Protein AF-A0A377TWQ4-F1 (afdb_monomer_lite)

Foldseek 3Di:
DDDPDDDDDDDFDDQAPVVSVVVVVVVVVVQVVVCVVVVHDDDDDDDDDDHHDDDDVVVVVVVVVVDVVVDDDDDDPVRVVVVVVVVVVDDPVRVVVVVVVCVVPDDPVVVVVVVVVVDDD

Organism: Klebsiella pneumoniae (NCBI:txid573)

Structure (mmCIF, N/CA/C/O backbone):
data_AF-A0A377TWQ4-F1
#
_entry.id   AF-A0A377TWQ4-F1
#
loop_
_atom_site.group_PDB
_atom_site.id
_atom_site.type_symbol
_atom_site.label_atom_id
_atom_site.label_alt_id
_atom_site.label_comp_id
_atom_site.label_asym_id
_atom_site.label_entity_id
_atom_site.label_seq_id
_atom_site.pdbx_PDB_ins_code
_atom_site.Cartn_x
_atom_site.Cartn_y
_atom_site.Cartn_z
_atom_site.occupancy
_atom_site.B_iso_or_equiv
_atom_site.auth_seq_id
_atom_site.auth_comp_id
_atom_site.auth_asym_id
_atom_site.auth_atom_id
_atom_site.pdbx_PDB_model_num
ATOM 1 N N . MET A 1 1 ? -10.831 23.655 24.523 1.00 47.31 1 MET A N 1
ATOM 2 C CA . MET A 1 1 ? -11.928 22.700 24.255 1.00 47.31 1 MET A CA 1
ATOM 3 C C . MET A 1 1 ? -11.315 21.336 24.006 1.00 47.31 1 MET A C 1
ATOM 5 O O . MET A 1 1 ? -10.279 21.292 23.358 1.00 47.31 1 MET A O 1
ATOM 9 N N . VAL A 1 2 ? -11.918 20.272 24.537 1.00 80.44 2 VAL A N 1
ATOM 10 C CA . VAL A 1 2 ? -11.563 18.879 24.221 1.00 80.44 2 VAL A CA 1
ATOM 11 C C . VAL A 1 2 ? -12.536 18.368 23.155 1.00 80.44 2 VAL A C 1
ATOM 13 O O . VAL A 1 2 ? -13.727 18.670 23.221 1.00 80.44 2 VAL A O 1
ATOM 16 N N . GLN A 1 3 ? -12.031 17.687 22.129 1.00 85.38 3 GLN A N 1
ATOM 17 C CA . GLN A 1 3 ? -12.829 17.206 21.003 1.00 85.38 3 GLN A CA 1
ATOM 18 C C . GLN A 1 3 ? -13.675 16.002 21.426 1.00 85.38 3 GLN A C 1
ATOM 20 O O . GLN A 1 3 ? -13.143 15.022 21.936 1.00 85.38 3 GLN A O 1
ATOM 25 N N . ALA A 1 4 ? -14.985 16.068 21.181 1.00 89.25 4 ALA A N 1
ATOM 26 C CA . ALA A 1 4 ? -15.912 14.981 21.502 1.00 89.25 4 ALA A CA 1
ATOM 27 C C . ALA A 1 4 ? -15.976 13.883 20.420 1.00 89.25 4 ALA A C 1
ATOM 29 O O . ALA A 1 4 ? -16.429 12.780 20.704 1.00 89.25 4 ALA A O 1
ATOM 30 N N . GLN A 1 5 ? -15.540 14.172 19.186 1.00 91.69 5 GLN A N 1
ATOM 31 C CA . GLN A 1 5 ? -15.606 13.248 18.051 1.00 91.69 5 GLN A CA 1
ATOM 32 C C . GLN A 1 5 ? -14.390 13.413 17.132 1.00 91.69 5 GLN A C 1
ATOM 34 O O . GLN A 1 5 ? -13.878 14.520 16.954 1.00 91.69 5 GLN A O 1
ATOM 39 N N . ALA A 1 6 ? -13.962 12.306 16.524 1.00 92.19 6 ALA A N 1
ATOM 40 C CA . ALA A 1 6 ? -12.967 12.262 15.462 1.00 92.19 6 ALA A CA 1
ATOM 41 C C . ALA A 1 6 ? -13.363 11.202 14.423 1.00 92.19 6 ALA A C 1
ATOM 43 O O . ALA A 1 6 ? -13.994 10.202 14.762 1.00 92.19 6 ALA A O 1
ATOM 44 N N . GLU A 1 7 ? -12.976 11.416 13.168 1.00 93.69 7 GLU A N 1
ATOM 45 C CA . GLU A 1 7 ? -13.193 10.483 12.062 1.00 93.69 7 GLU A CA 1
ATOM 46 C C . GLU A 1 7 ? -11.905 10.369 11.242 1.00 93.69 7 GLU A C 1
ATOM 48 O O . GLU A 1 7 ? -11.198 11.359 11.039 1.00 93.69 7 GLU A O 1
ATOM 53 N N . VAL A 1 8 ? -11.574 9.152 10.803 1.00 92.88 8 VAL A N 1
ATOM 54 C CA . VAL A 1 8 ? -10.351 8.858 10.048 1.00 92.88 8 VAL A CA 1
ATOM 55 C C . VAL A 1 8 ? -10.666 7.849 8.949 1.00 92.88 8 VAL A C 1
ATOM 57 O O . VAL A 1 8 ? -11.357 6.860 9.186 1.00 92.88 8 VAL A O 1
ATOM 60 N N . LEU A 1 9 ? -10.111 8.072 7.755 1.00 93.81 9 LEU A N 1
ATOM 61 C CA . LEU A 1 9 ? -10.165 7.131 6.639 1.00 93.81 9 LEU A CA 1
ATOM 62 C C . LEU A 1 9 ? -8.825 6.401 6.499 1.00 93.81 9 LEU A C 1
ATOM 64 O O . LEU A 1 9 ? -7.789 7.032 6.287 1.00 93.81 9 LEU A O 1
ATOM 68 N N . TYR A 1 10 ? -8.853 5.068 6.552 1.00 91.94 10 TYR A N 1
ATOM 69 C CA . TYR A 1 10 ? -7.675 4.225 6.348 1.00 91.94 10 TYR A CA 1
ATOM 70 C C . TYR A 1 10 ? -7.689 3.558 4.970 1.00 91.94 10 TYR A C 1
ATOM 72 O O . TYR A 1 10 ? -8.684 2.960 4.564 1.00 91.94 10 TYR A O 1
ATOM 80 N N . LEU A 1 11 ? -6.553 3.619 4.267 1.00 92.25 11 LEU A N 1
ATOM 81 C CA . LEU A 1 11 ? -6.305 2.861 3.041 1.00 92.25 11 LEU A CA 1
ATOM 82 C C . LEU A 1 11 ? -5.311 1.736 3.333 1.00 92.25 11 LEU A C 1
ATOM 84 O O . LEU A 1 11 ? -4.132 1.990 3.576 1.00 92.25 11 LEU A O 1
ATOM 88 N N . ILE A 1 12 ? -5.781 0.495 3.261 1.00 90.81 12 ILE A N 1
ATOM 89 C CA . ILE A 1 12 ? -4.948 -0.696 3.440 1.00 90.81 12 ILE A CA 1
ATOM 90 C C . ILE A 1 12 ? -4.490 -1.171 2.058 1.00 90.81 12 ILE A C 1
ATOM 92 O O . ILE A 1 12 ? -5.304 -1.328 1.149 1.00 90.81 12 ILE A O 1
ATOM 96 N N . ARG A 1 13 ? -3.180 -1.378 1.885 1.00 88.75 13 ARG A N 1
ATOM 97 C CA . ARG A 1 13 ? -2.590 -1.915 0.651 1.00 88.75 13 ARG A CA 1
ATOM 98 C C . ARG A 1 13 ? -1.769 -3.151 0.984 1.00 88.75 13 ARG A C 1
ATOM 100 O O . ARG A 1 13 ? -0.832 -3.061 1.770 1.00 88.75 13 ARG A O 1
ATOM 107 N N . ALA A 1 14 ? -2.097 -4.264 0.343 1.00 86.56 14 ALA A N 1
ATOM 108 C CA . ALA A 1 14 ? -1.318 -5.492 0.389 1.00 86.56 14 ALA A CA 1
ATOM 109 C C . ALA A 1 14 ? -1.242 -6.114 -1.021 1.00 86.56 14 ALA A C 1
ATOM 111 O O . ALA A 1 14 ? -2.072 -5.768 -1.869 1.00 86.56 14 ALA A O 1
ATOM 112 N N . PRO A 1 15 ? -0.247 -6.975 -1.305 1.00 81.38 15 PRO A N 1
ATOM 113 C CA . PRO A 1 15 ? -0.136 -7.660 -2.594 1.00 81.38 15 PRO A CA 1
ATOM 114 C C . PRO A 1 15 ? -1.328 -8.580 -2.880 1.00 81.38 15 PRO A C 1
ATOM 116 O O . PRO A 1 15 ? -1.799 -8.637 -4.016 1.00 81.38 15 PRO A O 1
ATOM 119 N N . GLU A 1 16 ? -1.825 -9.264 -1.847 1.00 83.62 16 GLU A N 1
ATOM 120 C CA . GLU A 1 16 ? -2.975 -10.160 -1.917 1.00 83.62 16 GLU A CA 1
ATOM 121 C C . GLU A 1 16 ? -4.128 -9.658 -1.040 1.00 83.62 16 GLU A C 1
ATOM 123 O O . GLU A 1 16 ? -3.928 -9.032 0.002 1.00 83.62 16 GLU A O 1
ATOM 128 N N . MET A 1 17 ? -5.363 -9.955 -1.452 1.00 85.69 17 MET A N 1
ATOM 129 C CA . MET A 1 17 ? -6.559 -9.531 -0.716 1.00 85.69 17 MET A CA 1
ATOM 130 C C . MET A 1 17 ? -6.673 -10.168 0.671 1.00 85.69 17 MET A C 1
ATOM 132 O O . MET A 1 17 ? -7.080 -9.489 1.611 1.00 85.69 17 MET A O 1
ATOM 136 N N . ALA A 1 18 ? -6.254 -11.428 0.821 1.00 88.25 18 ALA A N 1
ATOM 137 C CA . ALA A 1 18 ? -6.277 -12.122 2.108 1.00 88.25 18 ALA A CA 1
ATOM 138 C C . ALA A 1 18 ? -5.406 -11.412 3.161 1.00 88.25 18 ALA A C 1
ATOM 140 O O . ALA A 1 18 ? -5.791 -11.308 4.325 1.00 88.25 18 ALA A O 1
ATOM 141 N N . ASP A 1 19 ? -4.262 -10.863 2.749 1.00 89.44 19 ASP A N 1
ATOM 142 C CA . ASP A 1 19 ? -3.384 -10.098 3.636 1.00 89.44 19 ASP A CA 1
ATOM 143 C C . ASP A 1 19 ? -4.041 -8.782 4.071 1.00 89.44 19 ASP A C 1
ATOM 145 O O . ASP A 1 19 ? -3.975 -8.399 5.242 1.00 89.44 19 ASP A O 1
ATOM 149 N N . ALA A 1 20 ? -4.714 -8.091 3.145 1.00 90.50 20 ALA A N 1
ATOM 150 C CA . ALA A 1 20 ? -5.431 -6.856 3.452 1.00 90.50 20 ALA A CA 1
ATOM 151 C C . ALA A 1 20 ? -6.570 -7.094 4.460 1.00 90.50 20 ALA A C 1
ATOM 153 O O . ALA A 1 20 ? -6.743 -6.295 5.383 1.00 90.50 20 ALA A O 1
ATOM 154 N N . GLU A 1 21 ? -7.301 -8.204 4.332 1.00 90.38 21 GLU A N 1
ATOM 155 C CA . GLU A 1 21 ? -8.352 -8.607 5.275 1.00 90.38 21 GLU A CA 1
ATOM 156 C C . GLU A 1 21 ? -7.794 -8.908 6.673 1.00 90.38 21 GLU A C 1
ATOM 158 O O . GLU A 1 21 ? -8.351 -8.454 7.676 1.00 90.38 21 GLU A O 1
ATOM 163 N N . GLN A 1 22 ? -6.654 -9.601 6.765 1.00 94.38 22 GLN A N 1
ATOM 164 C CA . GLN A 1 22 ? -5.991 -9.856 8.050 1.00 94.38 22 GLN A CA 1
ATOM 165 C C . GLN A 1 22 ? -5.540 -8.559 8.733 1.00 94.38 22 GLN A C 1
ATOM 167 O O . GLN A 1 22 ? -5.704 -8.398 9.947 1.00 94.38 22 GLN A O 1
ATOM 172 N N . ILE A 1 23 ? -4.991 -7.614 7.961 1.00 94.06 23 ILE A N 1
ATOM 173 C CA . ILE A 1 23 ? -4.596 -6.296 8.471 1.00 94.06 23 ILE A CA 1
ATOM 174 C C . ILE A 1 23 ? -5.827 -5.520 8.946 1.00 94.06 23 ILE A C 1
ATOM 176 O O . ILE A 1 23 ? -5.793 -4.948 10.036 1.00 94.06 23 ILE A O 1
ATOM 180 N N . PHE A 1 24 ? -6.920 -5.535 8.179 1.00 93.69 24 PHE A N 1
ATOM 181 C CA . PHE A 1 24 ? -8.176 -4.892 8.560 1.00 93.69 24 PHE A CA 1
ATOM 182 C C . PHE A 1 24 ? -8.710 -5.435 9.892 1.00 93.69 24 PHE A C 1
ATOM 184 O O . PHE A 1 24 ? -8.937 -4.658 10.818 1.00 93.69 24 PHE A O 1
ATOM 191 N N . ALA A 1 25 ? -8.795 -6.761 10.040 1.00 94.31 25 ALA A N 1
ATOM 192 C CA . ALA A 1 25 ? -9.248 -7.398 11.277 1.00 94.31 25 ALA A CA 1
ATOM 193 C C . ALA A 1 25 ? -8.360 -7.039 12.482 1.00 94.31 25 ALA A C 1
ATOM 195 O O . ALA A 1 25 ? -8.829 -6.915 13.616 1.00 94.31 25 ALA A O 1
ATOM 196 N N . ARG A 1 26 ? -7.053 -6.857 12.262 1.00 96.44 26 ARG A N 1
ATOM 197 C CA . ARG A 1 26 ? -6.131 -6.414 13.313 1.00 96.44 26 ARG A CA 1
ATOM 198 C C . ARG A 1 26 ? -6.350 -4.947 13.687 1.00 96.44 26 ARG A C 1
ATOM 200 O O . ARG A 1 26 ? -6.320 -4.634 14.875 1.00 96.44 26 ARG A O 1
ATOM 207 N N . ILE A 1 27 ? -6.569 -4.066 12.712 1.00 94.69 27 ILE A N 1
ATOM 208 C CA . ILE A 1 27 ? -6.871 -2.645 12.953 1.00 94.69 27 ILE A CA 1
ATOM 209 C C . ILE A 1 27 ? -8.182 -2.505 13.729 1.00 94.69 27 ILE A C 1
ATOM 211 O O . ILE A 1 27 ? -8.235 -1.750 14.697 1.00 94.69 27 ILE A O 1
ATOM 215 N N . GLU A 1 28 ? -9.203 -3.280 13.371 1.00 94.62 28 GLU A N 1
ATOM 216 C CA . GLU A 1 28 ? -10.486 -3.291 14.074 1.00 94.62 28 GLU A CA 1
ATOM 217 C C . GLU A 1 28 ? -10.322 -3.682 15.552 1.00 94.62 28 GLU A C 1
ATOM 219 O O . GLU A 1 28 ? -10.798 -2.972 16.438 1.00 94.62 28 GLU A O 1
ATOM 224 N N . LYS A 1 29 ? -9.561 -4.746 15.845 1.00 96.38 29 LYS A N 1
ATOM 225 C CA . LYS A 1 29 ? -9.254 -5.152 17.230 1.00 96.38 29 LYS A CA 1
ATOM 226 C C . LYS A 1 29 ? -8.533 -4.059 18.021 1.00 96.38 29 LYS A C 1
ATOM 228 O O . LYS A 1 29 ? -8.815 -3.869 19.201 1.00 96.38 29 LYS A O 1
ATOM 233 N N . ILE A 1 30 ? -7.605 -3.339 17.387 1.00 95.81 30 ILE A N 1
ATOM 234 C CA . ILE A 1 30 ? -6.890 -2.222 18.023 1.00 95.81 30 ILE A CA 1
ATOM 235 C C . ILE A 1 30 ? -7.861 -1.080 18.335 1.00 95.81 30 ILE A C 1
ATOM 237 O O . ILE A 1 30 ? -7.834 -0.548 19.443 1.00 95.81 30 ILE A O 1
ATOM 241 N N . ALA A 1 31 ? -8.736 -0.730 17.390 1.00 95.12 31 ALA A N 1
ATOM 242 C CA . ALA A 1 31 ? -9.733 0.318 17.573 1.00 95.12 31 ALA A CA 1
ATOM 243 C C . ALA A 1 31 ? -10.703 -0.013 18.721 1.00 95.12 31 ALA A C 1
ATOM 245 O O . ALA A 1 31 ? -10.958 0.834 19.575 1.00 95.12 31 ALA A O 1
ATOM 246 N N . GLN A 1 32 ? -11.169 -1.263 18.796 1.00 95.94 32 GLN A N 1
ATOM 247 C CA . GLN A 1 32 ? -12.004 -1.751 19.897 1.00 95.94 32 GLN A CA 1
ATOM 248 C C . GLN A 1 32 ? -11.271 -1.696 21.247 1.00 95.94 32 GLN A C 1
ATOM 250 O O . GLN A 1 32 ? -11.841 -1.251 22.240 1.00 95.94 32 GLN A O 1
ATOM 255 N N . GLY A 1 33 ? -9.996 -2.097 21.291 1.00 97.19 33 GLY A N 1
ATOM 256 C CA . GLY A 1 33 ? -9.183 -2.015 22.507 1.00 97.19 33 GLY A CA 1
ATOM 257 C C . GLY A 1 33 ? -8.955 -0.577 22.982 1.00 97.19 33 GLY A C 1
ATOM 258 O O . GLY A 1 33 ? -9.045 -0.298 24.176 1.00 97.19 33 GLY A O 1
ATOM 259 N N . ALA A 1 34 ? -8.713 0.353 22.055 1.00 95.62 34 ALA A N 1
ATOM 260 C CA . ALA A 1 34 ? -8.567 1.773 22.369 1.00 95.62 34 ALA A CA 1
ATOM 261 C C . ALA A 1 34 ? -9.878 2.382 22.890 1.00 95.62 34 ALA A C 1
ATOM 263 O O . ALA A 1 34 ? -9.856 3.133 23.868 1.00 95.62 34 ALA A O 1
ATOM 264 N N . ALA A 1 35 ? -11.009 2.019 22.280 1.00 95.75 35 ALA A N 1
ATOM 265 C CA . ALA A 1 35 ? -12.335 2.428 22.729 1.00 95.75 35 ALA A CA 1
ATOM 266 C C . ALA A 1 35 ? -12.614 1.950 24.162 1.00 95.75 35 ALA A C 1
ATOM 268 O O . ALA A 1 35 ? -12.990 2.747 25.019 1.00 95.75 35 ALA A O 1
ATOM 269 N N . LEU A 1 36 ? -12.305 0.683 24.456 1.00 97.06 36 LEU A N 1
ATOM 270 C CA . LEU A 1 36 ? -12.441 0.108 25.794 1.00 97.06 36 LEU A CA 1
ATOM 271 C C . LEU A 1 36 ? -11.570 0.823 26.841 1.00 97.06 36 LEU A C 1
ATOM 273 O O . LEU A 1 36 ? -12.049 1.121 27.929 1.00 97.06 36 LEU A O 1
ATOM 277 N N . MET A 1 37 ? -10.308 1.120 26.518 1.00 97.50 37 MET A N 1
ATOM 278 C CA . MET A 1 37 ? -9.370 1.793 27.431 1.00 97.50 37 MET A CA 1
ATOM 279 C C . MET A 1 37 ? -9.788 3.230 27.771 1.00 97.50 37 MET A C 1
ATOM 281 O O . MET A 1 37 ? -9.443 3.737 28.834 1.00 97.50 37 MET A O 1
ATOM 285 N N . THR A 1 38 ? -10.478 3.901 26.849 1.00 95.50 38 THR A N 1
ATOM 286 C CA . THR A 1 38 ? -10.820 5.328 26.960 1.00 95.50 38 THR A CA 1
ATOM 287 C C . THR A 1 38 ? -12.290 5.574 27.271 1.00 95.50 38 THR A C 1
ATOM 289 O O . THR A 1 38 ? -12.716 6.724 27.271 1.00 95.50 38 THR A O 1
ATOM 292 N N . GLU A 1 39 ? -13.059 4.507 27.510 1.00 95.25 39 GLU A N 1
ATOM 293 C CA . GLU A 1 39 ? -14.516 4.558 27.684 1.00 95.25 39 GLU A CA 1
ATOM 294 C C . GLU A 1 39 ? -15.227 5.292 26.525 1.00 95.25 39 GLU A C 1
ATOM 296 O O . GLU A 1 39 ? -16.274 5.916 26.699 1.00 95.25 39 GLU A O 1
ATOM 301 N N . THR A 1 40 ? -14.659 5.218 25.314 1.00 94.75 40 THR A N 1
ATOM 302 C CA . THR A 1 40 ? -15.233 5.812 24.099 1.00 94.75 40 THR A CA 1
ATOM 303 C C . THR A 1 40 ? -15.931 4.763 23.238 1.00 94.75 40 THR A C 1
ATOM 305 O O . THR A 1 40 ? -15.854 3.558 23.477 1.00 94.75 40 THR A O 1
ATOM 308 N N . GLN A 1 41 ? -16.656 5.228 22.223 1.00 93.94 41 GLN A N 1
ATOM 309 C CA . GLN A 1 41 ? -17.329 4.378 21.247 1.00 93.94 41 GLN A CA 1
ATOM 310 C C . GLN A 1 41 ? -16.633 4.522 19.898 1.00 93.94 41 GLN A C 1
ATOM 312 O O . GLN A 1 41 ? -16.307 5.630 19.476 1.00 93.94 41 GLN A O 1
ATOM 317 N N . VAL A 1 42 ? -16.437 3.401 19.208 1.00 94.94 42 VAL A N 1
ATOM 318 C CA . VAL A 1 42 ? -15.886 3.377 17.853 1.00 94.94 42 VAL A CA 1
ATOM 319 C C . VAL A 1 42 ? -16.857 2.672 16.918 1.00 94.94 42 VAL A C 1
ATOM 321 O O . VAL A 1 42 ? -17.473 1.672 17.281 1.00 94.94 42 VAL A O 1
ATOM 324 N N . SER A 1 43 ? -16.994 3.198 15.704 1.00 93.38 43 SER A N 1
ATOM 325 C CA . SER A 1 43 ? -17.722 2.545 14.620 1.00 93.38 43 SER A CA 1
ATOM 326 C C . SER A 1 43 ? -16.834 2.508 13.383 1.00 93.38 43 SER A C 1
ATOM 328 O O . SER A 1 43 ? -16.134 3.475 13.083 1.00 93.38 43 SER A O 1
ATOM 330 N N . CYS A 1 44 ? -16.829 1.375 12.686 1.00 91.81 44 CYS A N 1
ATOM 331 C CA . CYS A 1 44 ? -16.072 1.196 11.455 1.00 91.81 44 CYS A CA 1
ATOM 332 C C . CYS A 1 44 ? -17.046 0.981 10.300 1.00 91.81 44 CYS A C 1
ATOM 334 O O . CYS A 1 44 ? -17.934 0.133 10.375 1.00 91.81 44 CYS A O 1
ATOM 336 N N . ARG A 1 45 ? -16.860 1.737 9.217 1.00 91.38 45 ARG A N 1
ATOM 337 C CA . ARG A 1 45 ? -17.623 1.586 7.979 1.00 91.38 45 ARG A CA 1
ATOM 338 C C . ARG A 1 45 ? -16.688 1.168 6.856 1.00 91.38 45 ARG A C 1
ATOM 340 O O . ARG A 1 45 ? -15.656 1.794 6.626 1.00 91.38 45 ARG A O 1
ATOM 347 N N . PHE A 1 46 ? -17.071 0.115 6.145 1.00 88.38 46 PHE A N 1
ATOM 348 C CA . PHE A 1 46 ? -16.365 -0.312 4.949 1.00 88.38 46 PHE A CA 1
ATOM 349 C C . PHE A 1 46 ? -16.822 0.522 3.747 1.00 88.38 46 PHE A C 1
ATOM 351 O O . PHE A 1 46 ? -17.992 0.473 3.375 1.00 88.38 46 PHE A O 1
ATOM 358 N N . GLU A 1 47 ? -15.910 1.294 3.153 1.00 90.00 47 GLU A N 1
ATOM 359 C CA . GLU A 1 47 ? -16.228 2.145 1.997 1.00 90.00 47 GLU A CA 1
ATOM 360 C C . GLU A 1 47 ? -15.981 1.444 0.657 1.00 90.00 47 GLU A C 1
ATOM 362 O O . GLU A 1 47 ? -16.835 1.471 -0.226 1.00 90.00 47 GLU A O 1
ATOM 367 N N . LYS A 1 48 ? -14.803 0.832 0.466 1.00 84.50 48 LYS A N 1
ATOM 368 C CA . LYS A 1 48 ? -14.429 0.214 -0.816 1.00 84.50 48 LYS A CA 1
ATOM 369 C C . LYS A 1 48 ? -13.327 -0.837 -0.687 1.00 84.50 48 LYS A C 1
ATOM 371 O O . LYS A 1 48 ? -12.431 -0.699 0.142 1.00 84.50 48 LYS A O 1
ATOM 376 N N . ALA A 1 49 ? -13.344 -1.808 -1.602 1.00 83.44 49 ALA A N 1
ATOM 377 C CA . ALA A 1 49 ? -12.240 -2.725 -1.895 1.00 83.44 49 ALA A CA 1
ATOM 378 C C . ALA A 1 49 ? -11.907 -2.707 -3.389 1.00 83.44 49 ALA A C 1
ATOM 380 O O . ALA A 1 49 ? -12.781 -2.490 -4.228 1.00 83.44 49 ALA A O 1
ATOM 381 N N . CYS A 1 50 ? -10.648 -2.997 -3.711 1.00 78.69 50 CYS A N 1
ATOM 382 C CA . CYS A 1 50 ? -10.214 -3.313 -5.067 1.00 78.69 50 CYS A CA 1
ATOM 383 C C . CYS A 1 50 ? -9.991 -4.824 -5.165 1.00 78.69 50 CYS A C 1
ATOM 385 O O . CYS A 1 50 ? -9.415 -5.406 -4.255 1.00 78.69 50 CYS A O 1
ATOM 387 N N . SER A 1 51 ? -10.413 -5.462 -6.256 1.00 79.44 51 SER A N 1
ATOM 388 C CA . SER A 1 51 ? -10.088 -6.870 -6.505 1.00 79.44 51 SER A CA 1
ATOM 389 C C . SER A 1 51 ? -8.591 -7.062 -6.755 1.00 79.44 51 SER A C 1
ATOM 391 O O . SER A 1 51 ? -7.900 -6.136 -7.193 1.00 79.44 51 SER A O 1
ATOM 393 N N . SER A 1 52 ? -8.107 -8.289 -6.556 1.00 76.94 52 SER A N 1
ATOM 394 C CA . SER A 1 52 ? -6.735 -8.668 -6.896 1.00 76.94 52 SER A CA 1
ATOM 395 C C . SER A 1 52 ? -6.401 -8.351 -8.356 1.00 76.94 52 SER A C 1
ATOM 397 O O . SER A 1 52 ? -7.239 -8.472 -9.254 1.00 76.94 52 SER A O 1
ATOM 399 N N . TYR A 1 53 ? -5.149 -7.968 -8.597 1.00 78.50 53 TYR A N 1
ATOM 400 C CA . TYR A 1 53 ? -4.642 -7.707 -9.940 1.00 78.50 53 TYR A CA 1
ATOM 401 C C . TYR A 1 53 ? -4.560 -9.006 -10.754 1.00 78.50 53 TYR A C 1
ATOM 403 O O . TYR A 1 53 ? -3.859 -9.940 -10.361 1.00 78.50 53 TYR A O 1
ATOM 411 N N . LEU A 1 54 ? -5.240 -9.053 -11.906 1.00 82.00 54 LEU A N 1
ATOM 412 C CA . LEU A 1 54 ? -5.167 -10.170 -12.849 1.00 82.00 54 LEU A CA 1
ATOM 413 C C . LEU A 1 54 ? -4.482 -9.723 -14.156 1.00 82.00 54 LEU A C 1
ATOM 415 O O . LEU A 1 54 ? -5.126 -9.100 -15.003 1.00 82.00 54 LEU A O 1
ATOM 419 N N . PRO A 1 55 ? -3.183 -10.017 -14.345 1.00 80.94 55 PRO A N 1
ATOM 420 C CA . PRO A 1 55 ? -2.429 -9.543 -15.503 1.00 80.94 55 PRO A CA 1
ATOM 421 C C . PRO A 1 55 ? -2.795 -10.268 -16.803 1.00 80.94 55 PRO A C 1
ATOM 423 O O . PRO A 1 55 ? -2.787 -11.501 -16.862 1.00 80.94 55 PRO A O 1
ATOM 426 N N . ASN A 1 56 ? -2.980 -9.514 -17.892 1.00 89.19 56 ASN A N 1
ATOM 427 C CA . ASN A 1 56 ? -3.044 -10.075 -19.243 1.00 89.19 56 ASN A CA 1
ATOM 428 C C . ASN A 1 56 ? -1.636 -10.165 -19.846 1.00 89.19 56 ASN A C 1
ATOM 430 O O . ASN A 1 56 ? -1.118 -9.207 -20.421 1.00 89.19 56 ASN A O 1
ATOM 434 N N . ARG A 1 57 ? -1.028 -11.350 -19.751 1.00 85.44 57 ARG A N 1
ATOM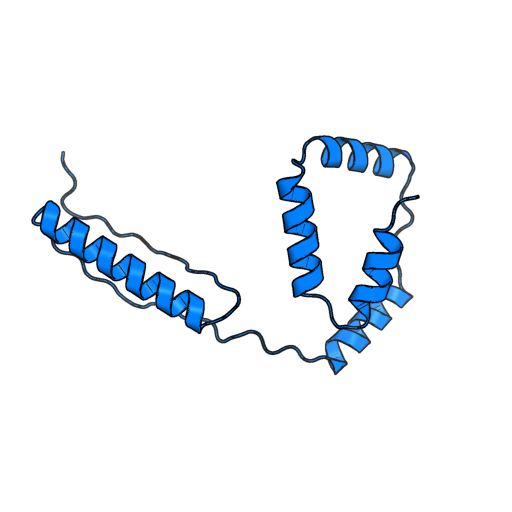 435 C CA . ARG A 1 57 ? 0.356 -11.579 -20.195 1.00 85.44 57 ARG A CA 1
ATOM 436 C C . ARG A 1 57 ? 0.569 -11.378 -21.698 1.00 85.44 57 ARG A C 1
ATOM 438 O O . ARG A 1 57 ? 1.674 -11.025 -22.101 1.00 85.44 57 ARG A O 1
ATOM 445 N N . THR A 1 58 ? -0.460 -11.584 -22.518 1.00 90.69 58 THR A N 1
ATOM 446 C CA . THR A 1 58 ? -0.379 -11.387 -23.972 1.00 90.69 58 THR A CA 1
ATOM 447 C C . THR A 1 58 ? -0.282 -9.905 -24.311 1.00 90.69 58 THR A C 1
ATOM 449 O O . THR A 1 58 ? 0.613 -9.502 -25.051 1.00 90.69 58 THR A O 1
ATOM 452 N N . LEU A 1 59 ? -1.158 -9.086 -23.721 1.00 89.62 59 LEU A N 1
ATOM 453 C CA . LEU A 1 59 ? -1.121 -7.636 -23.908 1.00 89.62 59 LEU A CA 1
ATOM 454 C C . LEU A 1 59 ? 0.150 -7.030 -23.306 1.00 89.62 59 LEU A C 1
ATOM 456 O O . LEU A 1 59 ? 0.799 -6.225 -23.967 1.00 89.62 59 LEU A O 1
ATOM 460 N N . GLU A 1 60 ? 0.565 -7.473 -22.114 1.00 88.44 60 GLU A N 1
ATOM 461 C CA . GLU A 1 60 ? 1.827 -7.039 -21.499 1.00 88.44 60 GLU A CA 1
ATOM 462 C C . GLU A 1 60 ? 3.029 -7.295 -22.420 1.00 88.44 60 GLU A C 1
ATOM 464 O O . GLU A 1 60 ? 3.888 -6.429 -22.578 1.00 88.44 60 GLU A O 1
ATOM 469 N N . ALA A 1 61 ? 3.092 -8.467 -23.063 1.00 88.88 61 ALA A N 1
ATOM 470 C CA . ALA A 1 61 ? 4.178 -8.803 -23.978 1.00 88.88 61 ALA A CA 1
ATOM 471 C C . ALA A 1 61 ? 4.164 -7.941 -25.250 1.00 88.88 61 ALA A C 1
ATOM 473 O O . ALA A 1 61 ? 5.225 -7.484 -25.676 1.00 88.88 61 ALA A O 1
ATOM 474 N N . ALA A 1 62 ? 2.987 -7.695 -25.832 1.00 91.50 62 ALA A N 1
ATOM 475 C CA . ALA A 1 62 ? 2.843 -6.833 -27.005 1.00 91.50 62 ALA A CA 1
ATOM 476 C C . ALA A 1 62 ? 3.237 -5.379 -26.693 1.00 91.50 62 ALA A C 1
ATOM 478 O O . ALA A 1 62 ? 3.993 -4.760 -27.440 1.00 91.50 62 ALA A O 1
ATOM 479 N N . MET A 1 63 ? 2.797 -4.854 -25.545 1.00 88.94 63 MET A N 1
ATOM 480 C CA . MET A 1 63 ? 3.188 -3.523 -25.075 1.00 88.94 63 MET A CA 1
ATOM 481 C C . MET A 1 63 ? 4.695 -3.435 -24.829 1.00 88.94 63 MET A C 1
ATOM 483 O O . MET A 1 63 ? 5.330 -2.473 -25.251 1.00 88.94 63 MET A O 1
ATOM 487 N N . TYR A 1 64 ? 5.286 -4.453 -24.199 1.00 88.06 64 TYR A N 1
ATOM 488 C CA . TYR A 1 64 ? 6.727 -4.498 -23.965 1.00 88.06 64 TYR A CA 1
ATOM 489 C C . TYR A 1 64 ? 7.520 -4.466 -25.279 1.00 88.06 64 TYR A C 1
ATOM 491 O O . TYR A 1 64 ? 8.488 -3.719 -25.392 1.00 88.06 64 TYR A O 1
ATOM 499 N N . GLN A 1 65 ? 7.085 -5.212 -26.299 1.00 89.88 65 GLN A N 1
ATOM 500 C CA . GLN A 1 65 ? 7.709 -5.182 -27.626 1.00 89.88 65 GLN A CA 1
ATOM 501 C C . GLN A 1 65 ? 7.635 -3.798 -28.275 1.00 89.88 65 GLN A C 1
ATOM 503 O O . GLN A 1 65 ? 8.632 -3.344 -28.832 1.00 89.88 65 GLN A O 1
ATOM 508 N N . ALA A 1 66 ? 6.491 -3.115 -28.173 1.00 89.00 66 ALA A N 1
ATOM 509 C CA . ALA A 1 66 ? 6.337 -1.760 -28.694 1.00 89.00 66 ALA A CA 1
ATOM 510 C C . ALA A 1 66 ? 7.274 -0.768 -27.986 1.00 89.00 66 ALA A C 1
ATOM 512 O O . ALA A 1 66 ? 7.958 0.009 -28.644 1.00 89.00 66 ALA A O 1
ATOM 513 N N . VAL A 1 67 ? 7.374 -0.837 -26.655 1.00 87.69 67 VAL A N 1
ATOM 514 C CA . VAL A 1 67 ? 8.302 0.008 -25.885 1.00 87.69 67 VAL A CA 1
ATOM 515 C C . VAL A 1 67 ? 9.755 -0.272 -26.275 1.00 87.69 67 VAL A C 1
ATOM 517 O O . VAL A 1 67 ? 10.519 0.660 -26.505 1.00 87.69 67 VAL A O 1
ATOM 520 N N . CYS A 1 68 ? 10.142 -1.542 -26.416 1.00 88.06 68 CYS A N 1
ATOM 521 C CA . CYS A 1 68 ? 11.488 -1.904 -26.861 1.00 88.06 68 CYS A CA 1
ATOM 522 C C . CYS A 1 68 ? 11.794 -1.448 -28.292 1.00 88.06 68 CYS A C 1
ATOM 524 O O . CYS A 1 68 ? 12.947 -1.152 -28.584 1.00 88.06 68 CYS A O 1
ATOM 526 N N . HIS A 1 69 ? 10.791 -1.395 -29.172 1.00 88.25 69 HIS A N 1
ATOM 527 C CA . HIS A 1 69 ? 10.964 -0.944 -30.551 1.00 88.25 69 HIS A CA 1
ATOM 528 C C . HIS A 1 69 ? 11.355 0.536 -30.632 1.00 88.25 69 HIS A C 1
ATOM 530 O O . HIS A 1 69 ? 12.270 0.879 -31.375 1.00 88.25 69 HIS A O 1
ATOM 536 N N . TYR A 1 70 ? 10.700 1.399 -29.851 1.00 83.81 70 TYR A N 1
ATOM 537 C CA . TYR A 1 70 ? 11.045 2.825 -29.789 1.00 83.81 70 TYR A CA 1
ATOM 538 C C . TYR A 1 70 ? 12.268 3.104 -28.907 1.00 83.81 70 TYR A C 1
ATOM 540 O O . TYR A 1 70 ? 12.955 4.103 -29.108 1.00 83.81 70 TYR A O 1
ATOM 548 N N . GLY A 1 71 ? 12.561 2.205 -27.966 1.00 83.69 71 GLY A N 1
ATOM 549 C CA . GLY A 1 71 ? 13.706 2.311 -27.074 1.00 83.69 71 GLY A CA 1
ATOM 550 C C . GLY A 1 71 ? 13.589 3.469 -26.082 1.00 83.69 71 GLY A C 1
ATOM 551 O O . GLY A 1 71 ? 12.569 4.149 -25.972 1.00 83.69 71 GLY A O 1
ATOM 552 N N . THR A 1 72 ? 14.655 3.669 -25.313 1.00 81.75 72 THR A N 1
ATOM 553 C CA . THR A 1 72 ? 14.807 4.842 -24.446 1.00 81.75 72 THR A CA 1
ATOM 554 C C . THR A 1 72 ? 15.566 5.940 -25.187 1.00 81.75 72 THR A C 1
ATOM 556 O O . THR A 1 72 ? 16.409 5.614 -26.028 1.00 81.75 72 THR A O 1
ATOM 559 N N . PRO A 1 73 ? 15.339 7.225 -24.862 1.00 84.31 73 PRO A N 1
ATOM 560 C CA . PRO A 1 73 ? 16.158 8.305 -25.403 1.00 84.31 73 PRO A CA 1
ATOM 561 C C . PRO A 1 73 ? 17.642 8.093 -25.069 1.00 84.31 73 PRO A C 1
ATOM 563 O O . PRO A 1 73 ? 17.991 7.427 -24.088 1.00 84.31 73 PRO A O 1
ATOM 566 N N . ALA A 1 74 ? 18.520 8.652 -25.902 1.00 86.62 74 ALA A N 1
ATOM 567 C CA . ALA A 1 74 ? 19.944 8.689 -25.609 1.00 86.62 74 ALA A CA 1
ATOM 568 C C . ALA A 1 74 ? 20.193 9.690 -24.475 1.00 86.62 74 ALA A C 1
ATOM 570 O O . ALA A 1 74 ? 19.862 10.865 -24.609 1.00 86.62 74 ALA A O 1
ATOM 571 N N . TRP A 1 75 ? 20.773 9.213 -23.377 1.00 87.81 75 TRP A N 1
ATOM 572 C CA . TRP A 1 75 ? 21.113 10.046 -22.226 1.00 87.81 75 TRP A CA 1
ATOM 573 C C . TRP A 1 75 ? 22.510 10.647 -22.390 1.00 87.81 75 TRP A C 1
ATOM 575 O O . TRP A 1 75 ? 23.429 9.962 -22.861 1.00 87.81 75 TRP A O 1
ATOM 585 N N . SER A 1 76 ? 22.695 11.891 -21.965 1.00 93.00 76 SER A N 1
ATOM 586 C CA . SER A 1 76 ? 24.004 12.543 -21.909 1.00 93.00 76 SER A CA 1
ATOM 587 C C . SER A 1 76 ? 24.820 12.082 -20.691 1.00 93.00 76 SER A C 1
ATOM 589 O O . SER A 1 76 ? 24.305 11.439 -19.769 1.00 93.00 76 SER A O 1
ATOM 591 N N . ASP A 1 77 ? 26.119 12.390 -20.678 1.00 93.06 77 ASP A N 1
ATOM 592 C CA . ASP A 1 77 ? 26.972 12.114 -19.514 1.00 93.06 77 ASP A CA 1
ATOM 593 C C . ASP A 1 77 ? 26.591 12.969 -18.299 1.00 93.06 77 ASP A C 1
ATOM 595 O O . ASP A 1 77 ? 26.659 12.494 -17.165 1.00 93.06 77 ASP A O 1
ATOM 599 N N . GLU A 1 78 ? 26.119 14.196 -18.527 1.00 93.44 78 GLU A N 1
ATOM 600 C CA . GLU A 1 78 ? 25.639 15.091 -17.470 1.00 93.44 78 GLU A CA 1
ATOM 601 C C . GLU A 1 78 ? 24.393 14.520 -16.779 1.00 93.44 78 GLU A C 1
ATOM 603 O O . GLU A 1 78 ? 24.312 14.496 -15.550 1.00 93.44 78 GLU A O 1
ATOM 608 N N . GLU A 1 79 ? 23.452 13.972 -17.554 1.00 90.94 79 GLU A N 1
ATOM 609 C CA . GLU A 1 79 ? 22.246 13.323 -17.026 1.00 90.94 79 GLU A CA 1
ATOM 610 C C . GLU A 1 79 ? 22.586 12.063 -16.221 1.00 90.94 79 GLU A C 1
ATOM 612 O O . GLU A 1 79 ? 22.015 11.827 -15.152 1.00 90.94 79 GLU A O 1
ATOM 617 N N . ARG A 1 80 ? 23.562 11.271 -16.687 1.00 90.69 80 ARG A N 1
ATOM 618 C CA . ARG A 1 80 ? 24.071 10.110 -15.938 1.00 90.69 80 ARG A CA 1
ATOM 619 C C . ARG A 1 80 ? 24.724 10.523 -14.620 1.00 90.69 80 ARG A C 1
ATOM 621 O O . ARG A 1 80 ? 24.468 9.887 -13.597 1.00 90.69 80 ARG A O 1
ATOM 628 N N . ALA A 1 81 ? 25.534 11.581 -14.625 1.00 94.00 81 ALA A N 1
ATOM 629 C CA . ALA A 1 81 ? 26.180 12.096 -13.420 1.00 94.00 81 ALA A CA 1
ATOM 630 C C . ALA A 1 81 ? 25.149 12.615 -12.404 1.00 94.00 81 ALA A C 1
ATOM 632 O O . ALA A 1 81 ? 25.240 12.313 -11.212 1.00 94.00 81 ALA A O 1
ATOM 633 N N . PHE A 1 82 ? 24.119 13.319 -12.878 1.00 94.44 82 PHE A N 1
ATOM 634 C CA . PHE A 1 82 ? 23.006 13.767 -12.046 1.00 94.44 82 PHE A CA 1
ATOM 635 C C . PHE A 1 82 ? 22.231 12.590 -11.432 1.00 94.44 82 PHE A C 1
ATOM 637 O O . PHE A 1 82 ? 21.978 12.569 -10.225 1.00 94.44 82 PHE A O 1
ATOM 644 N N . ALA A 1 83 ? 21.923 11.562 -12.228 1.00 92.06 83 ALA A N 1
ATOM 645 C CA . ALA A 1 83 ? 21.268 10.352 -11.737 1.00 92.06 83 ALA A CA 1
ATOM 646 C C . ALA A 1 83 ? 22.117 9.612 -10.687 1.00 92.06 83 ALA A C 1
ATOM 648 O O . ALA A 1 83 ? 21.578 9.115 -9.696 1.00 92.06 83 ALA A O 1
ATOM 649 N N . ALA A 1 84 ? 23.443 9.571 -10.858 1.00 92.38 84 ALA A N 1
ATOM 650 C CA . ALA A 1 84 ? 24.357 8.988 -9.878 1.00 92.38 84 ALA A CA 1
ATOM 651 C C . ALA A 1 84 ? 24.362 9.769 -8.553 1.00 92.38 84 ALA A C 1
ATOM 653 O O . ALA A 1 84 ? 24.335 9.153 -7.486 1.00 92.38 84 ALA A O 1
ATOM 654 N N . ALA A 1 85 ? 24.322 11.105 -8.610 1.00 95.25 85 ALA A N 1
ATOM 655 C CA . ALA A 1 85 ? 24.225 11.953 -7.424 1.00 95.25 85 ALA A CA 1
ATOM 656 C C . ALA A 1 85 ? 22.911 11.723 -6.660 1.00 95.2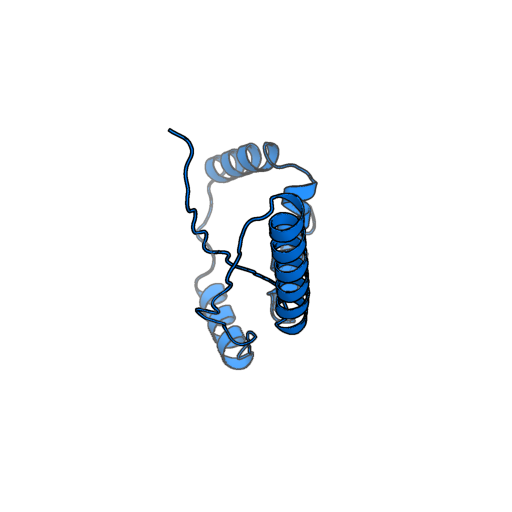5 85 ALA A C 1
ATOM 658 O O . ALA A 1 85 ? 22.935 11.588 -5.439 1.00 95.25 85 ALA A O 1
ATOM 659 N N . ILE A 1 86 ? 21.781 11.592 -7.366 1.00 93.00 86 ILE A N 1
ATOM 660 C CA . ILE A 1 86 ? 20.499 11.213 -6.749 1.00 93.00 86 ILE A CA 1
ATOM 661 C C . ILE A 1 86 ? 20.592 9.814 -6.140 1.00 93.00 86 ILE A C 1
ATOM 663 O O . ILE A 1 86 ? 20.176 9.601 -5.009 1.00 93.00 86 ILE A O 1
ATOM 667 N N . ARG A 1 87 ? 21.161 8.841 -6.856 1.00 90.88 87 ARG A N 1
ATOM 668 C CA . ARG A 1 87 ? 21.284 7.471 -6.344 1.00 90.88 87 ARG A CA 1
ATOM 669 C C . ARG A 1 87 ? 22.128 7.402 -5.069 1.00 90.88 87 ARG A C 1
ATOM 671 O O . ARG A 1 87 ? 21.845 6.564 -4.221 1.00 90.88 87 ARG A O 1
ATOM 678 N N . ALA A 1 88 ? 23.120 8.279 -4.917 1.00 92.94 88 ALA A N 1
ATOM 679 C CA . ALA A 1 88 ? 23.941 8.368 -3.713 1.00 92.94 88 ALA A CA 1
ATOM 680 C C . ALA A 1 88 ? 23.176 8.877 -2.475 1.00 92.94 88 ALA A C 1
ATOM 682 O O . ALA A 1 88 ? 23.631 8.644 -1.358 1.00 92.94 88 ALA A O 1
ATOM 683 N N . THR A 1 89 ? 22.022 9.538 -2.641 1.00 93.94 89 THR A N 1
ATOM 684 C CA . THR A 1 89 ? 21.176 9.962 -1.508 1.00 93.94 89 THR A CA 1
ATOM 685 C C . THR A 1 89 ? 20.242 8.858 -1.009 1.00 93.94 89 THR A C 1
ATOM 687 O O . THR A 1 89 ? 19.655 8.995 0.063 1.00 93.94 89 THR A O 1
ATOM 690 N N . LEU A 1 90 ? 20.109 7.758 -1.758 1.00 92.38 90 LEU A N 1
ATOM 691 C CA . LEU A 1 90 ? 19.248 6.632 -1.408 1.00 92.38 90 LEU A CA 1
ATOM 692 C C . LEU A 1 90 ? 19.975 5.644 -0.495 1.00 92.38 90 LEU A C 1
ATOM 694 O O . LEU A 1 90 ? 21.140 5.308 -0.713 1.00 92.38 90 LEU A O 1
ATOM 698 N N . SER A 1 91 ? 19.266 5.116 0.504 1.00 92.56 91 SER A N 1
ATOM 699 C CA . SER A 1 91 ? 19.821 4.062 1.347 1.00 92.56 91 SER A CA 1
ATOM 700 C C . SER A 1 91 ? 19.881 2.730 0.594 1.00 92.56 91 SER A C 1
ATOM 702 O O . SER A 1 91 ? 19.129 2.477 -0.354 1.00 92.56 91 SER A O 1
ATOM 704 N N . ALA A 1 92 ? 20.734 1.816 1.062 1.00 88.56 92 ALA A N 1
ATOM 705 C CA . ALA A 1 92 ? 20.764 0.452 0.535 1.00 88.56 92 ALA A CA 1
ATOM 706 C C . ALA A 1 92 ? 19.387 -0.234 0.630 1.00 88.56 92 ALA A C 1
ATOM 7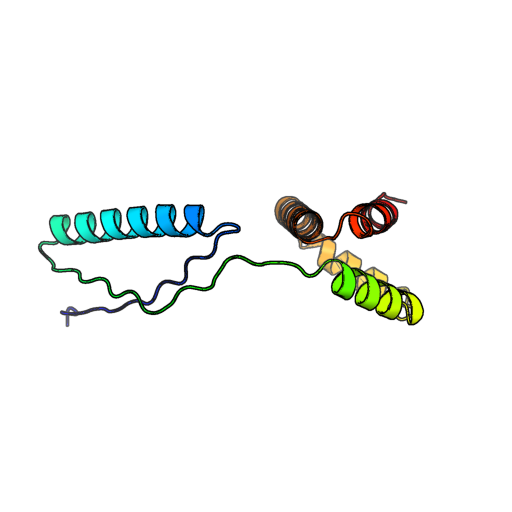08 O O . ALA A 1 92 ? 19.024 -1.021 -0.243 1.00 88.56 92 ALA A O 1
ATOM 709 N N . ASN A 1 93 ? 18.596 0.092 1.659 1.00 87.00 93 ASN A N 1
ATOM 710 C CA . ASN A 1 93 ? 17.257 -0.457 1.834 1.00 87.00 93 ASN A CA 1
ATOM 711 C C . ASN A 1 93 ? 16.274 0.068 0.775 1.00 87.00 93 ASN A C 1
ATOM 713 O O . ASN A 1 93 ? 15.488 -0.708 0.235 1.00 87.00 93 ASN A O 1
ATOM 717 N N . ASP A 1 94 ? 16.360 1.352 0.418 1.00 87.19 94 ASP A N 1
ATOM 718 C CA . ASP A 1 94 ? 15.515 1.956 -0.622 1.00 87.19 94 ASP A CA 1
ATOM 719 C C . ASP A 1 94 ? 15.788 1.326 -1.991 1.00 87.19 94 ASP A C 1
ATOM 721 O O . ASP A 1 94 ? 14.862 0.983 -2.732 1.00 87.19 94 ASP A O 1
ATOM 725 N N . ILE A 1 95 ? 17.069 1.105 -2.301 1.00 86.88 95 ILE A N 1
ATOM 726 C CA . ILE A 1 95 ? 17.498 0.448 -3.539 1.00 86.88 95 ILE A CA 1
ATOM 727 C C . ILE A 1 95 ? 16.977 -0.994 -3.577 1.00 86.88 95 ILE A C 1
ATOM 729 O O . ILE A 1 95 ? 16.366 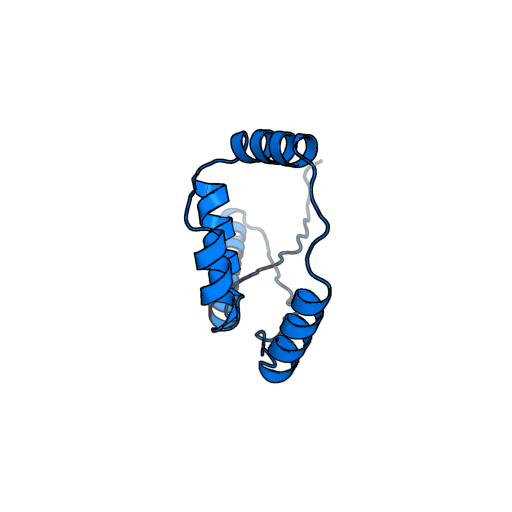-1.401 -4.567 1.00 86.88 95 ILE A O 1
ATOM 733 N N . ASN A 1 96 ? 17.159 -1.755 -2.495 1.00 85.88 96 ASN A N 1
ATOM 734 C CA . ASN A 1 96 ? 16.706 -3.144 -2.416 1.00 85.88 96 ASN A CA 1
ATOM 735 C C . ASN A 1 96 ? 15.178 -3.267 -2.521 1.00 85.88 96 ASN A C 1
ATOM 737 O O . ASN A 1 96 ? 14.679 -4.116 -3.260 1.00 85.88 96 ASN A O 1
ATOM 741 N N . ASN A 1 97 ? 14.423 -2.392 -1.851 1.00 83.31 97 ASN A N 1
ATOM 742 C CA . ASN A 1 97 ? 12.963 -2.364 -1.960 1.00 83.31 97 ASN A CA 1
ATOM 743 C C . ASN A 1 97 ? 12.499 -2.054 -3.384 1.00 83.31 97 ASN A C 1
ATOM 745 O O . ASN A 1 97 ? 11.587 -2.710 -3.891 1.00 83.31 97 ASN A O 1
ATOM 749 N N . SER A 1 98 ? 13.139 -1.092 -4.053 1.00 81.88 98 SER A N 1
ATOM 750 C CA . SER A 1 98 ? 12.836 -0.768 -5.448 1.00 81.88 98 SER A CA 1
ATOM 751 C C . SER A 1 98 ? 13.047 -1.977 -6.369 1.00 81.88 98 SER A C 1
ATOM 753 O O . SER A 1 98 ? 12.149 -2.347 -7.130 1.00 81.88 98 SER A O 1
ATOM 755 N N . LEU A 1 99 ? 14.184 -2.668 -6.236 1.00 83.88 99 LEU A N 1
ATOM 756 C CA . LEU A 1 99 ? 14.493 -3.865 -7.026 1.00 83.88 99 LEU A CA 1
ATOM 757 C C . LEU A 1 99 ? 13.496 -5.004 -6.776 1.00 83.88 99 LEU A C 1
ATOM 759 O O . LEU A 1 99 ? 13.030 -5.632 -7.729 1.00 83.88 99 LEU A O 1
ATOM 763 N N . ASN A 1 100 ? 13.116 -5.237 -5.518 1.00 79.50 100 ASN A N 1
ATOM 764 C CA . ASN A 1 100 ? 12.126 -6.254 -5.161 1.00 79.50 100 ASN A CA 1
ATOM 765 C C . ASN A 1 100 ? 10.751 -5.953 -5.776 1.00 79.50 100 ASN A C 1
ATOM 767 O O . ASN A 1 100 ? 10.105 -6.854 -6.318 1.00 79.50 100 ASN A O 1
ATOM 771 N N . ASN A 1 101 ? 10.331 -4.686 -5.782 1.00 75.81 101 ASN A N 1
ATOM 772 C CA . ASN A 1 101 ? 9.072 -4.263 -6.399 1.00 75.81 101 ASN A CA 1
ATOM 773 C C . ASN A 1 101 ? 9.077 -4.452 -7.928 1.00 75.81 101 ASN A C 1
ATOM 775 O O . ASN A 1 101 ? 8.089 -4.917 -8.506 1.00 75.81 101 ASN A O 1
ATOM 779 N N . ILE A 1 102 ? 10.200 -4.162 -8.594 1.00 77.06 102 ILE A N 1
ATOM 780 C CA . ILE A 1 102 ? 10.373 -4.395 -10.040 1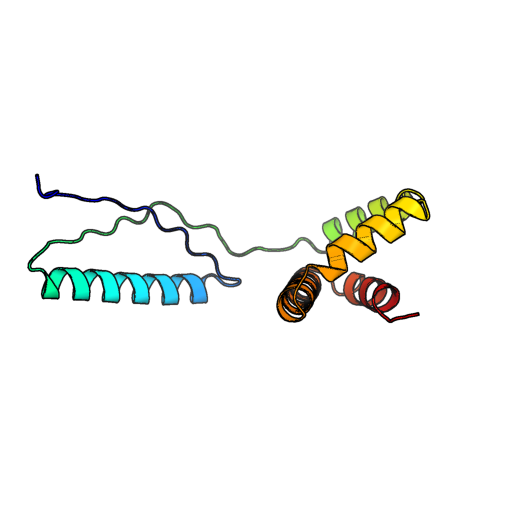.00 77.06 102 ILE A CA 1
ATOM 781 C C . ILE A 1 102 ? 10.371 -5.902 -10.356 1.00 77.06 102 ILE A C 1
ATOM 783 O O . ILE A 1 102 ? 9.763 -6.358 -11.332 1.00 77.06 102 ILE A O 1
ATOM 787 N N . ALA A 1 103 ? 11.011 -6.714 -9.514 1.00 72.81 103 ALA A N 1
ATOM 788 C CA . ALA A 1 103 ? 11.023 -8.167 -9.660 1.00 72.81 103 ALA A CA 1
ATOM 789 C C . ALA A 1 103 ? 9.644 -8.806 -9.402 1.00 72.81 103 ALA A C 1
ATOM 791 O O . ALA A 1 103 ? 9.336 -9.844 -9.992 1.00 72.81 103 ALA A O 1
ATOM 792 N N . GLY A 1 104 ? 8.808 -8.212 -8.547 1.00 66.19 104 GLY A N 1
ATOM 793 C CA . GLY A 1 104 ? 7.447 -8.683 -8.269 1.00 66.19 104 GLY A CA 1
ATOM 794 C C . GLY A 1 104 ? 6.452 -8.403 -9.401 1.00 66.19 104 GLY A C 1
ATOM 795 O O . GLY A 1 104 ? 5.536 -9.189 -9.630 1.00 66.19 104 GLY A O 1
ATOM 796 N N . THR A 1 105 ? 6.654 -7.316 -10.149 1.00 60.28 105 THR A N 1
ATOM 797 C CA . THR A 1 105 ? 5.715 -6.831 -11.180 1.00 60.28 105 THR A CA 1
ATOM 798 C C . THR A 1 105 ? 6.042 -7.308 -12.599 1.00 60.28 105 THR A C 1
ATOM 800 O O . THR A 1 105 ? 5.154 -7.405 -13.446 1.00 60.28 105 THR A O 1
ATOM 803 N N . SER A 1 106 ? 7.299 -7.657 -12.879 1.00 54.06 106 SER A N 1
ATOM 804 C CA . SER A 1 106 ? 7.756 -7.996 -14.231 1.00 54.06 106 SER A CA 1
ATOM 805 C C . SER A 1 106 ? 7.315 -9.389 -14.711 1.00 54.06 106 SER A C 1
ATOM 807 O O . SER A 1 106 ? 7.523 -10.416 -14.057 1.00 54.06 106 SER A O 1
ATOM 809 N N . ALA A 1 107 ? 6.749 -9.442 -15.924 1.00 51.31 107 ALA A N 1
ATOM 810 C CA . ALA A 1 107 ? 6.511 -10.686 -16.652 1.00 51.31 107 ALA A CA 1
ATOM 811 C C . ALA A 1 107 ? 7.826 -11.477 -16.802 1.00 51.31 107 ALA A C 1
ATOM 813 O O . ALA A 1 107 ? 8.900 -10.902 -16.970 1.00 51.31 107 ALA A O 1
ATOM 814 N N . ARG A 1 108 ? 7.752 -12.813 -16.784 1.00 49.16 108 ARG A N 1
ATOM 815 C CA . ARG A 1 108 ? 8.897 -13.754 -16.739 1.00 49.16 108 ARG A CA 1
ATOM 816 C C . ARG A 1 108 ? 10.024 -13.480 -17.763 1.00 49.16 108 ARG A C 1
ATOM 818 O O . ARG A 1 108 ? 11.157 -13.882 -17.522 1.00 49.16 108 ARG A O 1
ATOM 825 N N . LYS A 1 109 ? 9.735 -12.791 -18.879 1.00 43.78 109 LYS A N 1
ATOM 826 C CA . LYS A 1 109 ? 10.725 -12.331 -19.876 1.00 43.78 109 LYS A CA 1
ATOM 827 C C . LYS A 1 109 ? 11.451 -11.031 -19.489 1.00 43.78 109 LYS A C 1
ATOM 829 O O . LYS A 1 109 ? 12.654 -10.952 -19.709 1.00 43.78 109 LYS A O 1
ATOM 834 N N . ALA A 1 110 ? 10.776 -10.064 -18.865 1.00 44.34 110 ALA A N 1
ATOM 835 C CA . ALA A 1 110 ? 11.382 -8.809 -18.408 1.00 44.34 110 ALA A CA 1
ATOM 836 C C . ALA A 1 110 ? 12.361 -9.023 -17.238 1.00 44.34 110 ALA A C 1
ATOM 838 O O . ALA A 1 110 ? 13.356 -8.312 -17.140 1.00 44.34 110 ALA A O 1
ATOM 839 N N . LYS A 1 111 ? 12.174 -10.079 -16.426 1.00 36.34 111 LYS A N 1
ATOM 840 C CA . LYS A 1 111 ? 13.181 -10.517 -15.437 1.00 36.34 111 LYS A CA 1
ATOM 841 C C . LYS A 1 111 ? 14.549 -10.817 -16.060 1.00 36.34 111 LYS A C 1
ATOM 843 O O . LYS A 1 111 ? 15.557 -10.583 -15.412 1.00 36.34 111 LYS A O 1
ATOM 848 N N . ARG A 1 112 ? 14.613 -11.313 -17.303 1.00 31.06 112 ARG A N 1
ATOM 849 C CA . ARG A 1 112 ? 15.891 -11.617 -17.974 1.00 31.06 112 ARG A CA 1
ATOM 850 C C . ARG A 1 112 ? 16.589 -10.370 -18.519 1.00 31.06 112 ARG A C 1
ATOM 852 O O . ARG A 1 112 ? 17.808 -10.305 -18.437 1.00 31.06 112 ARG A O 1
ATOM 859 N N . SER A 1 113 ? 15.847 -9.392 -19.042 1.00 31.48 113 SER A N 1
ATOM 860 C CA . SER A 1 113 ? 16.440 -8.161 -19.584 1.00 31.48 113 SER A CA 1
ATOM 861 C C . SER A 1 113 ? 16.840 -7.172 -18.488 1.00 31.48 113 SER A C 1
ATOM 863 O O . SER A 1 113 ? 17.909 -6.586 -18.576 1.00 31.48 113 SER A O 1
ATOM 865 N N . LEU A 1 114 ? 16.023 -7.019 -17.435 1.00 37.78 114 LEU A N 1
ATOM 866 C CA . LEU A 1 114 ? 16.314 -6.101 -16.326 1.00 37.78 114 LEU A CA 1
ATOM 867 C C . LEU A 1 114 ? 17.463 -6.594 -15.446 1.00 37.78 114 LEU A C 1
ATOM 869 O O . LEU A 1 114 ? 18.273 -5.782 -15.018 1.00 37.78 114 LEU A O 1
ATOM 873 N N . VAL A 1 115 ? 17.586 -7.909 -15.221 1.00 36.88 115 VAL A N 1
ATOM 874 C CA . VAL A 1 115 ? 18.758 -8.482 -14.531 1.00 36.88 115 VAL A CA 1
ATOM 875 C C . VAL A 1 115 ? 20.020 -8.337 -15.390 1.00 36.88 115 VAL A C 1
ATOM 877 O O . VAL A 1 115 ? 21.088 -8.082 -14.845 1.00 36.88 115 VAL A O 1
ATOM 880 N N . ALA A 1 116 ? 19.909 -8.397 -16.722 1.00 34.72 116 ALA A N 1
ATOM 881 C CA . ALA A 1 116 ? 21.042 -8.150 -17.617 1.00 34.72 116 ALA A CA 1
ATOM 882 C C . ALA A 1 116 ? 21.497 -6.677 -17.620 1.00 34.72 116 ALA A C 1
ATOM 884 O O . ALA A 1 116 ? 22.691 -6.424 -17.715 1.00 34.72 116 ALA A O 1
ATOM 885 N N . THR A 1 117 ? 20.585 -5.711 -17.455 1.00 39.19 117 THR A N 1
ATOM 886 C CA . THR A 1 117 ? 20.928 -4.277 -17.334 1.00 39.19 117 THR A CA 1
ATOM 887 C C . THR A 1 117 ? 21.239 -3.821 -15.903 1.00 39.19 117 THR A C 1
ATOM 889 O O . THR A 1 117 ? 21.725 -2.712 -15.718 1.00 39.19 117 THR A O 1
ATOM 892 N N . ALA A 1 118 ? 20.936 -4.641 -14.890 1.00 34.91 118 ALA A N 1
ATOM 893 C CA . ALA A 1 118 ? 21.224 -4.373 -13.475 1.00 34.91 118 ALA A CA 1
ATOM 894 C C . ALA A 1 118 ? 22.436 -5.159 -12.936 1.00 34.91 118 ALA A C 1
ATOM 896 O O . ALA A 1 118 ? 22.764 -5.040 -11.756 1.00 34.91 118 ALA A O 1
ATOM 897 N N . THR A 1 119 ? 23.096 -5.962 -13.777 1.00 26.44 119 THR A N 1
ATOM 898 C CA . THR A 1 119 ? 24.398 -6.562 -13.458 1.00 26.44 119 THR A CA 1
ATOM 899 C C . THR A 1 119 ? 25.474 -5.505 -13.723 1.00 26.44 119 THR A C 1
ATOM 901 O O . THR A 1 119 ? 25.445 -4.894 -14.791 1.00 26.44 119 THR A O 1
ATOM 904 N N . PRO A 1 120 ? 26.379 -5.238 -12.768 1.00 31.41 120 PRO A N 1
ATOM 905 C CA . PRO A 1 120 ? 27.329 -4.145 -12.884 1.00 31.41 120 PRO A CA 1
ATOM 906 C C . PRO A 1 120 ? 28.322 -4.442 -14.012 1.00 31.41 120 PRO A C 1
ATOM 908 O O . PRO A 1 120 ? 28.965 -5.493 -14.017 1.00 31.41 120 PRO A O 1
ATOM 911 N N . CYS A 1 121 ? 28.446 -3.504 -14.947 1.00 34.03 121 CYS A N 1
ATOM 912 C CA . CYS A 1 121 ? 29.784 -3.016 -15.256 1.00 34.03 121 CYS A CA 1
ATOM 913 C C . CYS A 1 121 ? 30.206 -2.082 -14.119 1.00 34.03 121 CYS A C 1
ATOM 915 O O . CYS A 1 121 ? 29.317 -1.355 -13.610 1.00 34.03 121 CYS A O 1
#

Sequence (1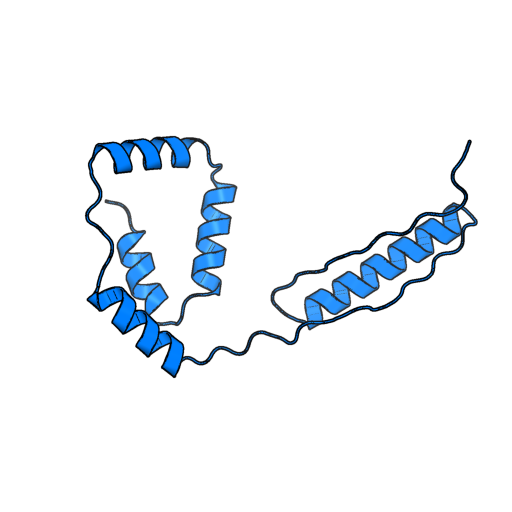21 aa):
MVQAQAEVLYLIRAPEMADAEQIFARIEKIAQGAALMTETQVSCRFEKACSSYLPNRTLEAAMYQAVCHYGTPAWSDEERAFAAAIRATLSANDINNSLNNIAGTSARKAKRSLVATATPC

Radius of gyration: 22.58 Å; chains: 1; bounding box: 48×36×58 Å

InterPro domains:
  IPR052030 Peptidase M20/M20A family hydrolases [PTHR30575] (2-79)

pLDDT: mean 81.8, std 18.52, range [26.44, 97.5]

Secondary structure (DSSP, 8-state):
---S----------SSHHHHHHHHHHHHHHHHHHHHHHT-----------PPP---HHHHHHHHHHHHHH-PPPPPHHHHHHHHHHHHTS-HHHHHHHHHHHHHHS-TTHHHHHHHHHS--